Protein AF-A0A535TDE5-F1 (afdb_monomer_lite)

Secondary structure (DSSP, 8-state):
-EEEEE-S-S--BSSSPPP-HHHHHHTT--S----HHHHHHHHHHHTT---SS-PPP-BTT-B-PBPTTSPBP-BPP---TT--EEEE-SSS-----------SSGGG-TT-----------

Structure (mmCIF, N/CA/C/O backbone):
data_AF-A0A535TDE5-F1
#
_entry.id   AF-A0A535TDE5-F1
#
loop_
_atom_site.group_PDB
_atom_site.id
_atom_site.type_symbol
_atom_site.label_atom_id
_atom_site.label_alt_id
_atom_site.label_comp_id
_atom_site.label_asym_id
_atom_site.label_entity_id
_atom_site.label_seq_id
_atom_site.pdbx_PDB_ins_code
_atom_site.Cartn_x
_atom_site.Cartn_y
_atom_site.Cartn_z
_atom_site.occupancy
_atom_site.B_iso_or_equiv
_atom_site.auth_seq_id
_atom_site.auth_comp_id
_atom_site.auth_asym_id
_atom_site.auth_atom_id
_atom_site.pdbx_PDB_model_num
ATOM 1 N N . LEU A 1 1 ? -8.277 5.638 12.422 1.00 97.06 1 LEU A N 1
ATOM 2 C CA . LEU A 1 1 ? -7.415 4.574 12.978 1.00 97.06 1 LEU A CA 1
ATOM 3 C C . LEU A 1 1 ? -6.297 5.240 13.766 1.00 97.06 1 LEU A C 1
ATOM 5 O O . LEU A 1 1 ? -5.864 6.307 13.344 1.00 97.06 1 LEU A O 1
ATOM 9 N N . THR A 1 2 ? -5.826 4.616 14.841 1.00 98.50 2 THR A N 1
ATOM 10 C CA . THR A 1 2 ? -4.569 4.985 15.513 1.00 98.50 2 THR A CA 1
ATOM 11 C C . THR A 1 2 ? -3.561 3.863 15.311 1.00 98.50 2 THR A C 1
ATOM 13 O O . THR A 1 2 ? -3.880 2.717 15.614 1.00 98.50 2 THR A O 1
ATOM 16 N N . LEU A 1 3 ? -2.369 4.173 14.800 1.00 98.25 3 LEU A N 1
ATOM 17 C CA . LEU A 1 3 ? -1.245 3.232 14.752 1.00 98.25 3 LEU A CA 1
ATOM 18 C C . LEU A 1 3 ? -0.704 3.077 16.178 1.00 98.25 3 LEU A C 1
ATOM 20 O O . LEU A 1 3 ? -0.274 4.060 16.779 1.00 98.25 3 LEU A O 1
ATOM 24 N N . LEU A 1 4 ? -0.798 1.870 16.735 1.00 98.50 4 LEU A N 1
ATOM 25 C CA . LEU A 1 4 ? -0.376 1.565 18.105 1.00 98.50 4 LEU A CA 1
ATOM 26 C C . LEU A 1 4 ? 1.043 1.007 18.168 1.00 98.50 4 LEU A C 1
ATOM 28 O O . LEU A 1 4 ? 1.777 1.310 19.104 1.00 98.50 4 LEU A O 1
ATOM 32 N N . GLU A 1 5 ? 1.409 0.188 17.186 1.00 98.50 5 GLU A N 1
ATOM 33 C CA . GLU A 1 5 ? 2.679 -0.525 17.164 1.00 98.50 5 GLU A CA 1
ATOM 34 C C . GLU A 1 5 ? 3.115 -0.774 15.724 1.00 98.50 5 GLU A C 1
ATOM 36 O O . GLU A 1 5 ? 2.281 -1.070 14.870 1.00 98.50 5 GLU A O 1
ATOM 41 N N . ASP A 1 6 ? 4.415 -0.670 15.481 1.00 98.62 6 ASP A N 1
ATOM 42 C CA . ASP A 1 6 ? 5.091 -1.140 14.278 1.00 98.62 6 ASP A CA 1
ATOM 43 C C . ASP A 1 6 ? 6.419 -1.761 14.716 1.00 98.62 6 ASP A C 1
ATOM 45 O O . ASP A 1 6 ? 7.240 -1.096 15.351 1.00 98.62 6 ASP A O 1
ATOM 49 N N . THR A 1 7 ? 6.607 -3.049 14.432 1.00 98.62 7 THR A N 1
ATOM 50 C CA . THR A 1 7 ? 7.847 -3.759 14.786 1.00 98.62 7 THR A CA 1
ATOM 51 C C . THR A 1 7 ? 8.937 -3.607 13.734 1.00 98.62 7 THR A C 1
ATOM 53 O O . THR A 1 7 ? 10.086 -3.980 13.982 1.00 98.62 7 THR A O 1
ATOM 56 N N . SER A 1 8 ? 8.583 -3.079 12.561 1.00 98.38 8 SER A N 1
ATOM 57 C CA . SER A 1 8 ? 9.518 -2.838 11.476 1.00 98.38 8 SER A CA 1
ATOM 58 C C . SER A 1 8 ? 10.400 -1.612 11.767 1.00 98.38 8 SER A C 1
ATOM 60 O O . SER A 1 8 ? 10.192 -0.886 12.741 1.00 98.38 8 SER A O 1
ATOM 62 N N . PRO A 1 9 ? 11.392 -1.311 10.914 1.00 98.12 9 PRO A N 1
ATOM 63 C CA . PRO A 1 9 ? 12.159 -0.069 11.007 1.00 98.12 9 PRO A CA 1
ATOM 64 C C . PRO A 1 9 ? 11.363 1.239 10.797 1.00 98.12 9 PRO A C 1
ATOM 66 O O . PRO A 1 9 ? 11.992 2.296 10.743 1.00 98.12 9 PRO A O 1
ATOM 69 N N . GLY A 1 10 ? 10.032 1.206 10.641 1.00 97.88 10 GLY A N 1
ATOM 70 C CA . GLY A 1 10 ? 9.201 2.410 10.512 1.00 97.88 10 GLY A CA 1
ATOM 71 C C . GLY A 1 10 ? 9.101 2.982 9.100 1.00 97.88 10 GLY A C 1
ATOM 72 O O . GLY A 1 10 ? 8.779 4.160 8.942 1.00 97.88 10 GLY A O 1
ATOM 73 N N . ILE A 1 11 ? 9.425 2.198 8.067 1.00 98.31 11 ILE A N 1
ATOM 74 C CA . ILE A 1 11 ? 9.442 2.675 6.677 1.00 98.31 11 ILE A CA 1
ATOM 75 C C . ILE A 1 11 ? 8.149 2.279 5.974 1.00 98.31 11 ILE A C 1
ATOM 77 O O . ILE A 1 11 ? 7.920 1.106 5.697 1.00 98.31 11 ILE A O 1
ATOM 81 N N . HIS A 1 12 ? 7.334 3.276 5.649 1.00 98.38 12 HIS A N 1
ATOM 82 C CA . HIS A 1 12 ? 6.096 3.136 4.888 1.00 98.38 12 HIS A CA 1
ATOM 83 C C . HIS A 1 12 ? 5.954 4.331 3.950 1.00 98.38 12 HIS A C 1
ATOM 85 O O . HIS A 1 12 ? 6.528 5.393 4.203 1.00 98.38 12 HIS A O 1
ATOM 91 N N . ASP A 1 13 ? 5.136 4.187 2.914 1.00 98.38 13 ASP A N 1
ATOM 92 C CA . ASP A 1 13 ? 4.875 5.264 1.969 1.00 98.38 13 ASP A CA 1
ATOM 93 C C . ASP A 1 13 ? 3.405 5.713 1.998 1.00 98.38 13 ASP A C 1
ATOM 95 O O . ASP A 1 13 ? 2.475 4.912 2.098 1.00 98.38 13 ASP A O 1
ATOM 99 N N . THR A 1 14 ? 3.200 7.026 1.925 1.00 97.88 14 THR A N 1
ATOM 100 C CA . THR A 1 14 ? 1.880 7.675 1.842 1.00 97.88 14 THR A CA 1
ATOM 101 C C . THR A 1 14 ? 1.731 8.519 0.576 1.00 97.88 14 THR A C 1
ATOM 103 O O . THR A 1 14 ? 0.736 9.230 0.425 1.00 97.88 14 THR A O 1
ATOM 106 N N . THR A 1 15 ? 2.721 8.483 -0.321 1.00 96.31 15 THR A N 1
ATOM 107 C CA . THR A 1 15 ? 2.849 9.431 -1.436 1.00 96.31 15 THR A CA 1
ATOM 108 C C . THR A 1 15 ? 2.588 8.802 -2.798 1.00 96.31 15 THR A C 1
ATOM 110 O O . THR A 1 15 ? 2.221 9.506 -3.741 1.00 96.31 15 THR A O 1
ATOM 113 N N . ILE A 1 16 ? 2.731 7.482 -2.910 1.00 97.75 16 ILE A N 1
ATOM 114 C CA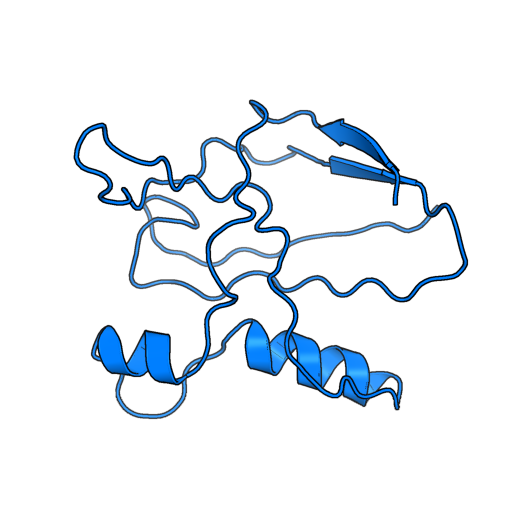 . ILE A 1 16 ? 2.549 6.737 -4.147 1.00 97.75 16 ILE A CA 1
ATOM 115 C C . ILE A 1 16 ? 1.135 6.159 -4.213 1.00 97.75 16 ILE A C 1
ATOM 117 O O . ILE A 1 16 ? 0.669 5.465 -3.308 1.00 97.75 16 ILE A O 1
ATOM 121 N N . ALA A 1 17 ? 0.455 6.416 -5.330 1.00 98.19 17 ALA A N 1
ATOM 122 C CA . ALA A 1 17 ? -0.847 5.825 -5.606 1.00 98.19 17 ALA A CA 1
ATOM 123 C C . ALA A 1 17 ? -0.772 4.289 -5.650 1.00 98.19 17 ALA A C 1
ATOM 125 O O . ALA A 1 17 ? 0.249 3.698 -6.006 1.00 98.19 17 ALA A O 1
ATOM 126 N N . SER A 1 18 ? -1.894 3.633 -5.358 1.00 98.44 18 SER A N 1
ATOM 127 C CA . SER A 1 18 ? -2.032 2.191 -5.562 1.00 98.44 18 SER A CA 1
ATOM 128 C C . SER A 1 18 ? -1.707 1.825 -7.011 1.00 98.44 18 SER A C 1
ATOM 130 O O . SER A 1 18 ? -2.155 2.526 -7.921 1.00 98.44 18 SER A O 1
ATOM 132 N N . CYS A 1 19 ? -1.004 0.711 -7.241 1.00 98.50 19 CYS A N 1
ATOM 133 C CA . CYS A 1 19 ? -0.814 0.235 -8.608 1.00 98.50 19 CYS A CA 1
ATOM 134 C C . CYS A 1 19 ? -2.168 -0.036 -9.282 1.00 98.50 19 CYS A C 1
ATOM 136 O O . CYS A 1 19 ? -3.119 -0.511 -8.651 1.00 98.50 19 CYS A O 1
ATOM 138 N N . ASP A 1 20 ? -2.230 0.276 -10.569 1.00 98.56 20 ASP A N 1
ATOM 139 C CA . ASP A 1 20 ? -3.368 0.055 -11.447 1.00 98.56 20 ASP A CA 1
ATOM 140 C C . ASP A 1 20 ? -2.887 -0.543 -12.776 1.00 98.56 20 ASP A C 1
ATOM 142 O O . ASP A 1 20 ? -1.687 -0.710 -13.007 1.00 98.56 20 ASP A O 1
ATOM 146 N N . ILE A 1 21 ? -3.823 -0.871 -13.664 1.00 98.31 21 ILE A N 1
ATOM 147 C CA . ILE A 1 21 ? -3.483 -1.469 -14.956 1.00 98.31 21 ILE A CA 1
ATOM 148 C C . ILE A 1 21 ? -2.560 -0.578 -15.808 1.00 98.31 21 ILE A C 1
ATOM 150 O O . ILE A 1 21 ? -1.665 -1.078 -16.488 1.00 98.31 21 ILE A O 1
ATOM 154 N N . TYR A 1 22 ? -2.711 0.747 -15.722 1.00 98.19 22 TYR A N 1
ATOM 155 C CA . TYR A 1 22 ? -1.910 1.699 -16.492 1.00 98.19 22 TYR A CA 1
ATOM 156 C C . TYR A 1 22 ? -0.460 1.748 -16.007 1.00 98.19 22 TYR A C 1
ATOM 158 O O . TYR A 1 22 ? 0.462 1.907 -16.817 1.00 98.19 22 TYR A O 1
ATOM 166 N N . ARG A 1 23 ? -0.228 1.549 -14.703 1.00 97.88 23 ARG A N 1
ATOM 167 C CA . ARG A 1 23 ? 1.117 1.375 -14.150 1.00 97.88 23 ARG A CA 1
ATOM 168 C C . ARG A 1 23 ? 1.812 0.176 -14.784 1.00 97.88 23 ARG A C 1
ATOM 170 O O . ARG A 1 23 ? 2.962 0.314 -15.193 1.00 97.88 23 ARG A O 1
ATOM 177 N N . TYR A 1 24 ? 1.127 -0.959 -14.905 1.00 98.56 24 TYR A N 1
ATOM 178 C CA . TYR A 1 24 ? 1.698 -2.163 -15.516 1.00 98.56 24 TYR A CA 1
ATOM 179 C C . TYR A 1 24 ? 1.933 -2.001 -17.019 1.00 98.56 24 TYR A C 1
ATOM 181 O O . TYR A 1 24 ? 2.997 -2.374 -17.506 1.00 98.56 24 TYR A O 1
ATOM 189 N N . HIS A 1 25 ? 1.026 -1.339 -17.742 1.00 98.38 25 HIS A N 1
ATOM 190 C CA . HIS A 1 25 ? 1.250 -0.996 -19.154 1.00 98.38 25 HIS A CA 1
ATOM 191 C C . HIS A 1 25 ? 2.472 -0.093 -19.345 1.00 98.38 25 HIS A C 1
ATOM 193 O O . HIS A 1 25 ? 3.270 -0.316 -20.249 1.00 98.38 25 HIS A O 1
ATOM 199 N N . THR A 1 26 ? 2.680 0.881 -18.454 1.00 97.88 26 THR A N 1
ATOM 200 C CA . THR A 1 26 ? 3.873 1.752 -18.478 1.00 97.88 26 THR A CA 1
ATOM 201 C C . THR A 1 26 ? 5.169 0.975 -18.218 1.00 97.88 26 THR A C 1
ATOM 203 O O . THR A 1 26 ? 6.232 1.372 -18.688 1.00 97.88 26 THR A O 1
ATOM 206 N N . LEU A 1 27 ? 5.091 -0.133 -17.479 1.00 97.25 27 LEU A N 1
ATOM 207 C CA . LEU A 1 27 ? 6.214 -1.037 -17.220 1.00 97.25 27 LEU A CA 1
ATOM 208 C C . LEU A 1 27 ? 6.397 -2.100 -18.319 1.00 97.25 27 LEU A C 1
ATOM 210 O O . LEU A 1 27 ? 7.309 -2.916 -18.219 1.00 97.25 27 LEU A O 1
ATOM 214 N N . GLY A 1 28 ? 5.575 -2.075 -19.373 1.00 98.12 28 GLY A N 1
ATOM 215 C CA . GLY A 1 28 ? 5.696 -2.963 -20.529 1.00 98.12 28 GLY A CA 1
ATOM 216 C C . GLY A 1 28 ? 4.887 -4.258 -20.445 1.00 98.12 28 GLY A C 1
ATOM 217 O O . GLY A 1 28 ? 5.091 -5.137 -21.276 1.00 98.12 28 GLY A O 1
ATOM 218 N N . VAL A 1 29 ? 3.970 -4.398 -19.481 1.00 98.06 29 VAL A N 1
ATOM 219 C CA . VAL A 1 29 ? 3.058 -5.550 -19.443 1.00 98.06 29 VAL A CA 1
ATOM 220 C C . VAL A 1 29 ? 2.024 -5.435 -20.556 1.00 98.06 29 VAL A C 1
ATOM 222 O O . VAL A 1 29 ? 1.321 -4.429 -20.664 1.00 98.06 29 VAL A O 1
ATOM 225 N N . GLU A 1 30 ? 1.890 -6.495 -21.346 1.00 97.31 30 GLU A N 1
ATOM 226 C CA . GLU A 1 30 ? 0.809 -6.644 -22.314 1.00 97.31 30 GLU A CA 1
ATOM 227 C C . GLU A 1 30 ? -0.398 -7.339 -21.667 1.00 97.31 30 GLU A C 1
ATOM 229 O O . GLU A 1 30 ? -0.266 -8.366 -21.005 1.00 97.31 30 GLU A O 1
ATOM 234 N N . GLY A 1 31 ? -1.601 -6.804 -21.885 1.00 97.00 31 GLY A N 1
ATOM 235 C CA . GLY A 1 31 ? -2.833 -7.394 -21.359 1.00 97.00 31 GLY A CA 1
ATOM 236 C C . GLY A 1 31 ? -3.136 -7.006 -19.910 1.00 97.00 31 GLY A C 1
ATOM 237 O O . GLY A 1 31 ? -2.907 -5.864 -19.510 1.00 97.00 31 GLY A O 1
ATOM 238 N N . TYR A 1 32 ? -3.759 -7.925 -19.166 1.00 98.25 32 TYR A N 1
ATOM 239 C CA . TYR A 1 32 ? -4.172 -7.703 -17.779 1.00 98.25 32 TYR A CA 1
ATOM 240 C C . TYR A 1 32 ? -3.060 -8.074 -16.799 1.00 98.25 32 TYR A C 1
ATOM 242 O O . TYR A 1 32 ? -2.377 -9.077 -16.986 1.00 98.25 32 TYR A O 1
ATOM 250 N N . HIS A 1 33 ? -2.954 -7.293 -15.728 1.00 98.62 33 HIS A N 1
ATOM 251 C CA . HIS A 1 33 ? -2.140 -7.602 -14.566 1.00 98.62 33 HIS A CA 1
ATOM 252 C C . HIS A 1 33 ? -2.941 -7.304 -13.300 1.00 98.62 33 HIS A C 1
ATOM 254 O O . HIS A 1 33 ? -3.623 -6.270 -13.223 1.00 98.62 33 HIS A O 1
ATOM 260 N N . ASP A 1 34 ? -2.827 -8.179 -12.302 1.00 98.56 34 ASP A N 1
ATOM 261 C CA . ASP A 1 34 ? -3.417 -7.940 -10.988 1.00 98.56 34 ASP A CA 1
ATOM 262 C C . ASP A 1 34 ? -2.893 -6.619 -10.418 1.00 98.56 34 ASP A C 1
ATOM 264 O O . ASP A 1 34 ? -1.729 -6.250 -10.600 1.00 98.56 34 ASP A O 1
ATOM 268 N N . ASN A 1 35 ? -3.753 -5.857 -9.745 1.00 98.75 35 ASN A N 1
ATOM 269 C CA . ASN A 1 35 ? -3.391 -4.530 -9.261 1.00 98.75 35 ASN A CA 1
ATOM 270 C C . ASN A 1 35 ? -4.196 -4.120 -8.020 1.00 98.75 35 ASN A C 1
ATOM 272 O O . ASN A 1 35 ? -5.344 -4.523 -7.833 1.00 98.75 35 ASN A O 1
ATOM 276 N N . CYS A 1 36 ? -3.590 -3.297 -7.161 1.00 98.75 36 CYS A N 1
ATOM 277 C CA . CYS A 1 36 ? -4.169 -2.893 -5.879 1.00 98.75 36 CYS A CA 1
ATOM 278 C C . CYS A 1 36 ? -5.465 -2.086 -6.038 1.00 98.75 36 CYS A C 1
ATOM 280 O O . CYS A 1 36 ? -6.371 -2.217 -5.212 1.00 98.75 36 CYS A O 1
ATOM 282 N N . ALA A 1 37 ? -5.575 -1.267 -7.088 1.00 98.62 37 ALA A N 1
ATOM 283 C CA . ALA A 1 37 ? -6.779 -0.489 -7.357 1.00 98.62 37 ALA A CA 1
ATOM 284 C C . ALA A 1 37 ? -7.989 -1.397 -7.651 1.00 98.62 37 ALA A C 1
ATOM 286 O O . ALA A 1 37 ? -9.087 -1.164 -7.138 1.00 98.62 37 ALA A O 1
ATOM 287 N N . ASP A 1 38 ? -7.801 -2.458 -8.433 1.00 98.50 38 ASP A N 1
ATOM 288 C CA . ASP A 1 38 ? -8.836 -3.459 -8.685 1.00 98.50 38 ASP A CA 1
ATOM 289 C C . ASP A 1 38 ? -9.090 -4.335 -7.462 1.00 98.50 38 ASP A C 1
ATOM 291 O O . ASP A 1 38 ? -10.253 -4.568 -7.131 1.00 98.50 38 ASP A O 1
ATOM 295 N N . ASN A 1 39 ? -8.049 -4.733 -6.727 1.00 98.62 39 ASN A N 1
ATOM 296 C CA . ASN A 1 39 ? -8.195 -5.492 -5.483 1.00 98.62 39 ASN A CA 1
ATOM 297 C C . ASN A 1 39 ? -9.072 -4.751 -4.464 1.00 98.62 39 ASN A C 1
ATOM 299 O O . ASN A 1 39 ? -9.977 -5.356 -3.887 1.00 98.62 39 ASN A O 1
ATOM 303 N N . LEU A 1 40 ? -8.896 -3.431 -4.310 1.00 98.75 40 LEU A N 1
ATOM 304 C CA . LEU A 1 40 ? -9.773 -2.592 -3.485 1.00 98.75 40 LEU A CA 1
ATOM 305 C C . LEU A 1 40 ? -11.235 -2.687 -3.939 1.00 98.75 40 LEU A C 1
ATOM 307 O O . LEU A 1 40 ? -12.139 -2.937 -3.136 1.00 98.75 40 LEU A O 1
ATOM 311 N N . ARG A 1 41 ? -11.481 -2.481 -5.238 1.00 98.50 41 ARG A N 1
ATOM 312 C CA . ARG A 1 41 ? -12.835 -2.502 -5.809 1.00 98.50 41 ARG A CA 1
ATOM 313 C C . ARG A 1 41 ? -13.482 -3.875 -5.660 1.00 98.50 41 ARG A C 1
ATOM 315 O O . ARG A 1 41 ? -14.668 -3.952 -5.337 1.00 98.50 41 ARG A O 1
ATOM 322 N N . MET A 1 42 ? -12.725 -4.946 -5.886 1.00 98.31 42 MET A N 1
ATOM 323 C CA . MET A 1 42 ? -13.191 -6.326 -5.768 1.00 98.31 42 MET A CA 1
ATOM 324 C C . MET A 1 42 ? -13.513 -6.689 -4.318 1.00 98.31 42 MET A C 1
ATOM 326 O O . MET A 1 42 ? -14.597 -7.219 -4.070 1.00 98.31 42 MET A O 1
ATOM 330 N N . ALA A 1 43 ? -12.645 -6.341 -3.364 1.00 98.25 43 ALA A N 1
ATOM 331 C CA . ALA A 1 43 ? -12.863 -6.598 -1.941 1.00 98.25 43 ALA A CA 1
ATOM 332 C C . ALA A 1 43 ? -14.124 -5.891 -1.420 1.00 98.25 43 ALA A C 1
ATOM 334 O O . ALA A 1 43 ? -14.983 -6.522 -0.805 1.00 98.25 43 ALA A O 1
ATOM 335 N N . LEU A 1 44 ? -14.302 -4.604 -1.744 1.00 98.56 44 LEU A N 1
ATOM 336 C CA . LEU A 1 44 ? -15.519 -3.868 -1.382 1.00 98.56 44 LEU A CA 1
ATOM 337 C C . LEU A 1 44 ? -16.762 -4.470 -2.047 1.00 98.56 44 LEU A C 1
ATOM 339 O O . LEU A 1 44 ? -17.786 -4.671 -1.390 1.00 98.56 44 LEU A O 1
ATOM 343 N N . LYS A 1 45 ? -16.675 -4.825 -3.335 1.00 98.25 45 LYS A N 1
ATOM 344 C CA . LYS A 1 45 ? -17.787 -5.446 -4.067 1.00 98.25 45 LYS A CA 1
ATOM 345 C C . LYS A 1 45 ? -18.200 -6.787 -3.457 1.00 98.25 45 LYS A C 1
ATOM 347 O O . LYS A 1 45 ? -19.396 -7.079 -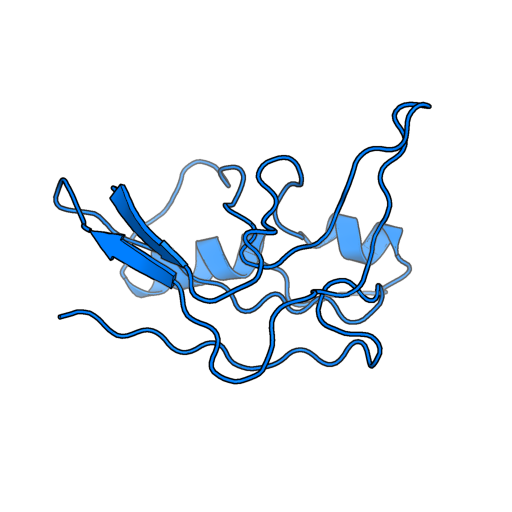3.437 1.00 98.25 45 LYS A O 1
ATOM 352 N N . ALA A 1 46 ? -17.254 -7.580 -2.950 1.00 98.31 46 ALA A N 1
ATOM 353 C CA . ALA A 1 46 ? -17.528 -8.871 -2.316 1.00 98.31 46 ALA A CA 1
ATOM 354 C C . ALA A 1 46 ? -18.448 -8.737 -1.089 1.00 98.31 46 ALA A C 1
ATOM 356 O O . ALA A 1 46 ? -19.305 -9.589 -0.863 1.00 98.31 46 ALA A O 1
ATOM 357 N N . ILE A 1 47 ? -18.354 -7.617 -0.368 1.00 97.88 47 ILE A N 1
ATOM 358 C CA . ILE A 1 47 ? -19.239 -7.271 0.755 1.00 97.88 47 ILE A CA 1
ATOM 359 C C . ILE A 1 47 ? -20.379 -6.321 0.352 1.00 97.88 47 ILE A C 1
ATOM 361 O O . ILE A 1 47 ? -21.001 -5.686 1.199 1.00 97.88 47 ILE A O 1
ATOM 365 N N . LYS A 1 48 ? -20.685 -6.238 -0.952 1.00 98.31 48 LYS A N 1
ATOM 366 C CA . LYS A 1 48 ? -21.749 -5.403 -1.545 1.00 98.31 48 LYS A CA 1
ATOM 367 C C . LYS A 1 48 ? -21.575 -3.897 -1.306 1.00 98.31 48 LYS A C 1
ATOM 369 O O . LYS A 1 48 ? -22.536 -3.142 -1.445 1.00 98.31 48 LYS A O 1
ATOM 374 N N . LEU A 1 49 ? -20.354 -3.458 -1.017 1.00 98.25 49 LEU A N 1
ATOM 375 C CA . LEU A 1 49 ? -19.973 -2.054 -0.934 1.00 98.25 49 LEU A CA 1
ATOM 376 C C . LEU A 1 49 ? -19.302 -1.587 -2.226 1.00 98.25 49 LEU A C 1
ATOM 378 O O . LEU A 1 49 ? -18.885 -2.376 -3.076 1.00 98.25 49 LEU A O 1
ATOM 382 N N . ARG A 1 50 ? -19.220 -0.269 -2.391 1.00 97.12 50 ARG A N 1
ATOM 383 C CA . ARG A 1 50 ? -18.500 0.390 -3.483 1.00 97.12 50 ARG A CA 1
ATOM 384 C C . ARG A 1 50 ? -17.874 1.672 -2.957 1.00 97.12 50 ARG A C 1
ATOM 386 O O . ARG A 1 50 ? -18.444 2.313 -2.081 1.00 97.12 50 ARG A O 1
ATOM 393 N N . THR A 1 51 ? -16.741 2.044 -3.534 1.00 94.31 51 THR A N 1
ATOM 394 C CA . THR A 1 51 ? -16.101 3.341 -3.309 1.00 94.31 51 THR A CA 1
ATOM 395 C C . THR A 1 51 ? -16.235 4.197 -4.572 1.00 94.31 51 THR A C 1
ATOM 397 O O . THR A 1 51 ? -16.129 3.641 -5.672 1.00 94.31 51 THR A O 1
ATOM 400 N N . PRO A 1 52 ? -16.510 5.511 -4.461 1.00 94.50 52 PRO A N 1
ATOM 401 C CA . PRO A 1 52 ? -16.581 6.399 -5.623 1.00 94.50 52 PRO A CA 1
ATOM 402 C C . PRO A 1 52 ? -15.208 6.629 -6.267 1.00 94.50 52 PRO A C 1
ATOM 404 O O . PRO A 1 52 ? -15.130 6.917 -7.458 1.00 94.50 52 PRO A O 1
ATOM 407 N N . GLU A 1 53 ? -14.135 6.465 -5.497 1.00 96.06 53 GLU A N 1
ATOM 408 C CA . GLU A 1 53 ? -12.757 6.693 -5.923 1.00 96.06 53 GLU A CA 1
ATOM 409 C C . GLU A 1 53 ? -11.797 5.679 -5.292 1.00 96.06 53 GLU A C 1
ATOM 411 O O . GLU A 1 53 ? -12.159 4.952 -4.364 1.00 96.06 53 GLU A O 1
ATOM 416 N N . VAL A 1 54 ? -10.568 5.618 -5.801 1.00 97.88 54 VAL A N 1
ATOM 417 C CA . VAL A 1 54 ? -9.480 4.861 -5.172 1.00 97.88 54 VAL A CA 1
ATOM 418 C C . VAL A 1 54 ? -8.655 5.861 -4.363 1.00 97.88 54 VAL A C 1
ATOM 420 O O . VAL A 1 54 ? -7.917 6.636 -4.971 1.00 97.88 54 VAL A O 1
ATOM 423 N N . PRO A 1 55 ? -8.807 5.909 -3.027 1.00 97.25 55 PRO A N 1
ATOM 424 C CA . PRO A 1 55 ? -8.002 6.801 -2.205 1.00 97.25 55 PRO A CA 1
ATOM 425 C C . PRO A 1 55 ? -6.526 6.401 -2.280 1.00 97.25 55 PRO A C 1
ATOM 427 O O . PRO A 1 55 ? -6.204 5.237 -2.536 1.00 97.25 55 PRO A O 1
ATOM 430 N N . SER A 1 56 ? -5.631 7.357 -2.015 1.00 98.06 56 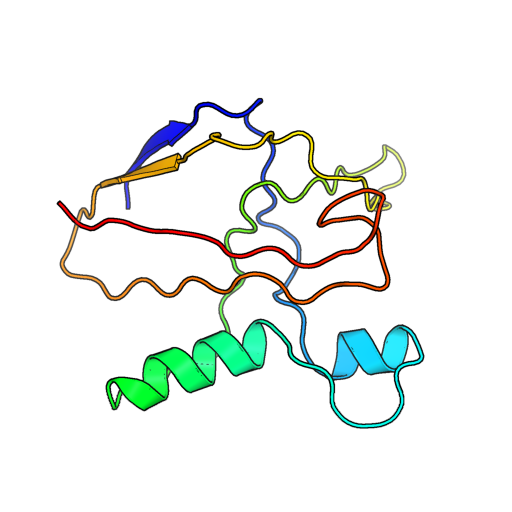SER A N 1
ATOM 431 C CA . SER A 1 56 ? -4.210 7.033 -1.866 1.00 98.06 56 SER A CA 1
ATOM 432 C C . SER A 1 56 ? -4.048 6.002 -0.742 1.00 98.06 56 SER A C 1
ATOM 434 O O . SER A 1 56 ? -4.584 6.219 0.352 1.00 98.06 56 SER A O 1
ATOM 436 N N . PRO A 1 57 ? -3.374 4.870 -0.991 1.00 98.38 57 PRO A N 1
ATOM 437 C CA . PRO A 1 57 ? -3.184 3.849 0.025 1.00 98.38 57 PRO A CA 1
ATOM 438 C C . PRO A 1 57 ? -2.193 4.318 1.093 1.00 98.38 57 PRO A C 1
ATOM 440 O O . PRO A 1 57 ? -1.366 5.202 0.869 1.00 98.38 57 PRO A O 1
ATOM 443 N N . PHE A 1 58 ? -2.236 3.656 2.248 1.00 98.38 58 PHE A N 1
ATOM 444 C CA . PHE A 1 58 ? -1.070 3.591 3.118 1.00 98.38 58 PHE A CA 1
ATOM 445 C C . PHE A 1 58 ? -0.241 2.373 2.701 1.00 98.38 58 PHE A C 1
ATOM 447 O O . PHE A 1 58 ? -0.628 1.235 2.972 1.00 98.38 58 PHE A O 1
ATOM 454 N N . ASN A 1 59 ? 0.861 2.602 1.988 1.00 98.50 59 ASN A N 1
ATOM 455 C CA . ASN A 1 59 ? 1.719 1.547 1.459 1.00 98.50 59 ASN A CA 1
ATOM 456 C C . ASN A 1 59 ? 2.624 1.007 2.573 1.00 98.50 59 ASN A C 1
ATOM 458 O O . ASN A 1 59 ? 3.747 1.477 2.791 1.00 98.50 59 ASN A O 1
ATOM 462 N N . LEU A 1 60 ? 2.114 0.017 3.304 1.00 98.19 60 LEU A N 1
ATOM 463 C CA . LEU A 1 60 ? 2.839 -0.634 4.390 1.00 98.19 60 LEU A CA 1
ATOM 464 C C . LEU A 1 60 ? 4.148 -1.255 3.890 1.00 98.19 60 LEU A C 1
ATOM 466 O O . LEU A 1 60 ? 4.143 -2.030 2.938 1.00 98.19 60 LEU A O 1
ATOM 470 N N . TRP A 1 61 ? 5.260 -0.907 4.546 1.00 98.38 61 TRP A N 1
ATOM 471 C CA . TRP A 1 61 ? 6.606 -1.419 4.277 1.00 98.38 61 TRP A CA 1
ATOM 472 C C . TRP A 1 61 ? 7.187 -1.066 2.902 1.00 98.38 61 TRP A C 1
ATOM 474 O O . TRP A 1 61 ? 8.263 -1.551 2.545 1.00 98.38 61 TRP A O 1
ATOM 484 N N . MET A 1 62 ? 6.522 -0.201 2.137 1.00 98.44 62 MET A N 1
ATOM 485 C CA . MET A 1 62 ? 7.041 0.299 0.871 1.00 98.44 62 MET A CA 1
ATOM 486 C C . MET A 1 62 ? 8.143 1.332 1.119 1.00 98.44 62 MET A C 1
ATOM 488 O O . MET A 1 62 ? 7.960 2.296 1.859 1.00 98.44 62 MET A O 1
ATOM 492 N N . ASN A 1 63 ? 9.299 1.119 0.489 1.00 98.06 63 ASN A N 1
ATOM 493 C CA . ASN A 1 63 ? 10.495 1.932 0.678 1.00 98.06 63 ASN A CA 1
ATOM 494 C C . ASN A 1 63 ? 10.759 2.804 -0.557 1.00 98.06 63 ASN A C 1
ATOM 496 O O . ASN A 1 63 ? 11.476 2.404 -1.479 1.00 98.06 63 ASN A O 1
ATOM 500 N N . THR A 1 64 ? 10.155 3.994 -0.573 1.00 97.56 64 THR A N 1
ATOM 501 C CA . THR A 1 64 ? 10.257 4.951 -1.686 1.00 97.56 64 THR A CA 1
ATOM 502 C C . THR A 1 64 ? 10.719 6.342 -1.247 1.00 97.56 64 THR A C 1
ATOM 504 O O . THR A 1 64 ? 9.936 7.292 -1.262 1.00 97.56 64 THR A O 1
ATOM 507 N N . PRO A 1 65 ? 11.983 6.496 -0.814 1.00 96.69 65 PRO A N 1
ATOM 508 C CA . PRO A 1 65 ? 12.480 7.776 -0.334 1.00 96.69 65 PRO A CA 1
ATOM 509 C C . PRO A 1 65 ? 12.643 8.782 -1.480 1.00 96.69 65 PRO A C 1
ATOM 511 O O . PRO A 1 65 ? 13.037 8.435 -2.598 1.00 96.69 65 PRO A O 1
ATOM 514 N N . TYR A 1 66 ? 12.409 10.055 -1.165 1.00 95.38 66 TYR A N 1
ATOM 515 C CA . TYR A 1 66 ? 12.764 11.164 -2.043 1.00 95.38 66 TYR A CA 1
ATOM 516 C C . TYR A 1 66 ? 14.263 11.449 -1.967 1.00 95.38 66 TYR A C 1
ATOM 518 O O . TYR A 1 66 ? 14.845 11.577 -0.887 1.00 95.38 66 TYR A O 1
ATOM 526 N N . LYS A 1 67 ? 14.881 11.611 -3.130 1.00 94.88 67 LYS A N 1
ATOM 527 C CA . LYS A 1 67 ? 16.235 12.133 -3.279 1.00 94.88 67 LYS A CA 1
ATOM 528 C C . LYS A 1 67 ? 16.260 13.653 -3.109 1.00 94.88 67 LYS A C 1
ATOM 530 O O . LYS A 1 67 ? 15.239 14.315 -3.310 1.00 94.88 67 LYS A O 1
ATOM 535 N N . PRO A 1 68 ? 17.442 14.241 -2.838 1.00 95.25 68 PRO A N 1
ATOM 536 C CA . PRO A 1 68 ? 17.608 15.695 -2.793 1.00 95.25 68 PRO A CA 1
ATOM 537 C C . PRO A 1 68 ? 17.217 16.430 -4.086 1.00 95.25 68 PRO A C 1
ATOM 539 O O . PRO A 1 68 ? 16.909 17.616 -4.033 1.00 95.25 68 PRO A O 1
ATOM 542 N N . ASP A 1 69 ? 17.230 15.749 -5.236 1.00 95.31 69 ASP A N 1
ATOM 543 C CA . ASP A 1 69 ? 16.814 16.293 -6.538 1.00 95.31 69 ASP A CA 1
ATOM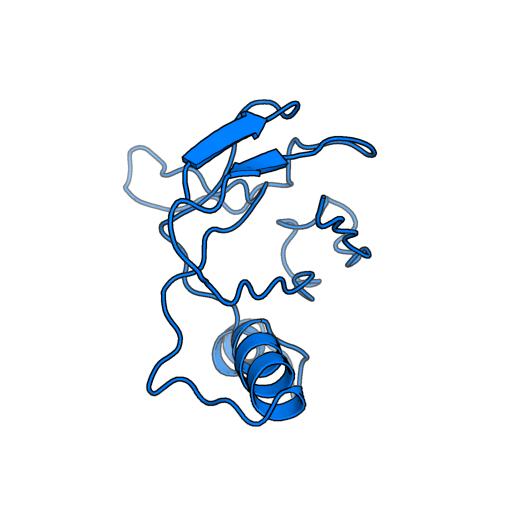 544 C C . ASP A 1 69 ? 15.299 16.165 -6.805 1.00 95.31 69 ASP A C 1
ATOM 546 O O . ASP A 1 69 ? 14.823 16.556 -7.871 1.00 95.31 69 ASP A O 1
ATOM 550 N N . GLY A 1 70 ? 14.535 15.634 -5.844 1.00 92.75 70 GLY A N 1
ATOM 551 C CA . GLY A 1 70 ? 13.091 15.429 -5.941 1.00 92.75 70 GLY A CA 1
ATOM 552 C C . GLY A 1 70 ? 12.674 14.137 -6.647 1.00 92.75 70 GLY A C 1
ATOM 553 O O . GLY A 1 70 ? 11.477 13.862 -6.730 1.00 92.75 70 GLY A O 1
ATOM 554 N N . MET A 1 71 ? 13.618 13.326 -7.133 1.00 95.12 71 MET A N 1
ATOM 555 C CA . MET A 1 71 ? 13.317 12.012 -7.706 1.00 95.12 71 MET A CA 1
ATOM 556 C C . MET A 1 71 ? 13.010 10.990 -6.610 1.00 95.12 71 MET A C 1
ATOM 558 O O . MET A 1 71 ? 13.491 11.099 -5.485 1.00 95.12 71 MET A O 1
ATOM 562 N N . ILE A 1 72 ? 12.236 9.963 -6.949 1.00 95.50 72 ILE A N 1
ATOM 563 C CA . ILE A 1 72 ? 11.861 8.886 -6.027 1.00 95.50 72 ILE A CA 1
ATOM 564 C C . ILE A 1 72 ? 12.705 7.651 -6.341 1.00 95.50 72 ILE A C 1
ATOM 566 O O . ILE A 1 72 ? 12.765 7.223 -7.498 1.00 95.50 72 ILE A O 1
ATOM 570 N N . ASP A 1 73 ? 13.350 7.077 -5.326 1.00 95.94 73 ASP A N 1
ATOM 571 C CA . ASP A 1 73 ? 13.937 5.741 -5.441 1.00 95.94 73 ASP A CA 1
ATOM 572 C C . ASP A 1 73 ? 12.894 4.659 -5.182 1.00 95.94 73 ASP A C 1
ATOM 574 O O . ASP A 1 73 ? 12.004 4.823 -4.359 1.00 95.94 73 ASP A O 1
ATOM 578 N N . TRP A 1 74 ? 13.035 3.523 -5.862 1.00 96.25 74 TRP A N 1
ATOM 579 C CA . TRP A 1 74 ? 12.182 2.350 -5.682 1.00 96.25 74 TRP A CA 1
ATOM 580 C C . TRP A 1 74 ? 13.025 1.236 -5.075 1.00 96.25 74 TRP A C 1
ATOM 582 O O . TRP A 1 74 ? 13.637 0.441 -5.793 1.00 96.25 74 TRP A O 1
ATOM 592 N N . LEU A 1 75 ? 13.137 1.239 -3.749 1.00 97.69 75 LEU A N 1
ATOM 593 C CA . LEU A 1 75 ? 14.021 0.335 -3.023 1.00 97.69 75 LEU A CA 1
ATOM 594 C C . LEU A 1 75 ? 13.258 -0.892 -2.517 1.00 97.69 75 LEU A C 1
ATOM 596 O O . LEU A 1 75 ? 12.051 -0.819 -2.283 1.00 97.69 75 LEU A O 1
ATOM 600 N N . PRO A 1 76 ? 13.964 -2.011 -2.279 1.00 97.69 76 PRO A N 1
ATOM 601 C CA . PRO A 1 76 ? 13.394 -3.123 -1.544 1.00 97.69 76 PRO A CA 1
ATOM 602 C C . PRO A 1 76 ? 12.884 -2.709 -0.175 1.00 97.69 76 PRO A C 1
ATOM 604 O O . PRO A 1 76 ? 13.500 -1.882 0.513 1.00 97.69 76 PRO A O 1
ATOM 607 N N . THR A 1 77 ? 11.783 -3.340 0.228 1.00 97.38 77 THR A N 1
ATOM 608 C CA . THR A 1 77 ? 11.318 -3.268 1.605 1.00 97.38 77 THR A CA 1
ATOM 609 C C . THR A 1 77 ? 12.434 -3.651 2.578 1.00 97.38 77 THR A C 1
ATOM 611 O O . THR A 1 77 ? 13.287 -4.499 2.296 1.00 97.38 77 THR A O 1
ATOM 614 N N . VAL A 1 78 ? 12.443 -2.979 3.726 1.00 97.38 78 VAL A N 1
ATOM 615 C CA . VAL A 1 78 ? 13.351 -3.272 4.842 1.00 97.38 78 VAL A CA 1
ATOM 616 C C . VAL A 1 78 ? 12.665 -4.067 5.953 1.00 97.38 78 VAL A C 1
ATOM 618 O O . VAL A 1 78 ? 13.326 -4.403 6.940 1.00 97.38 78 VAL A O 1
ATOM 621 N N . SER A 1 79 ? 11.368 -4.365 5.801 1.00 97.31 79 SER A N 1
ATOM 622 C CA . SER A 1 79 ? 10.654 -5.259 6.706 1.00 97.31 79 SER A CA 1
ATOM 623 C C . SER A 1 79 ? 11.142 -6.696 6.540 1.00 97.31 79 SER A C 1
ATOM 625 O O . SER A 1 79 ? 11.788 -7.077 5.557 1.00 97.31 79 SER A O 1
ATOM 627 N N . LYS A 1 80 ? 10.882 -7.503 7.558 1.00 96.19 80 LYS A N 1
ATOM 628 C CA . LYS A 1 80 ? 11.285 -8.901 7.635 1.00 96.19 80 LYS A CA 1
ATOM 629 C C . LYS A 1 80 ? 10.070 -9.769 7.897 1.00 96.19 80 LYS A C 1
ATOM 631 O O . LYS A 1 80 ? 9.037 -9.322 8.387 1.00 96.19 80 LYS A O 1
ATOM 636 N N . LYS A 1 81 ? 10.222 -11.063 7.621 1.00 95.81 81 LYS A N 1
ATOM 637 C CA . LYS A 1 81 ? 9.223 -12.060 8.001 1.00 95.81 81 LYS A CA 1
ATOM 638 C C . LYS A 1 81 ? 8.909 -11.940 9.496 1.00 95.81 81 LYS A C 1
ATOM 640 O O . LYS A 1 81 ? 9.808 -12.084 10.321 1.00 95.81 81 LYS A O 1
ATOM 645 N N . GLY A 1 82 ? 7.630 -11.759 9.809 1.00 96.75 82 GLY A N 1
ATOM 646 C CA . GLY A 1 82 ? 7.135 -11.624 11.176 1.00 96.75 82 GLY A CA 1
ATOM 647 C C . GLY A 1 82 ? 6.995 -10.182 11.658 1.00 96.75 82 GLY A C 1
ATOM 648 O O . GLY A 1 82 ? 6.428 -10.001 12.730 1.00 96.75 82 GLY A O 1
ATOM 649 N N . ASP A 1 83 ? 7.445 -9.183 10.889 1.00 98.25 83 ASP A N 1
ATOM 650 C CA . ASP A 1 83 ? 7.094 -7.797 11.193 1.00 98.25 83 ASP A CA 1
ATOM 651 C C . ASP A 1 83 ? 5.581 -7.594 11.081 1.00 98.25 83 ASP A C 1
ATOM 653 O O . ASP A 1 83 ? 4.933 -8.123 10.172 1.00 98.25 83 ASP A O 1
ATOM 657 N N . TYR A 1 84 ? 5.023 -6.821 12.008 1.00 98.38 84 TYR A N 1
ATOM 658 C CA . TYR A 1 84 ? 3.603 -6.509 12.050 1.00 98.38 84 TYR A CA 1
ATOM 659 C C . TYR A 1 84 ? 3.358 -5.045 12.407 1.00 98.38 84 TYR A C 1
ATOM 661 O O . TYR A 1 84 ? 4.211 -4.352 12.963 1.00 98.38 84 TYR A O 1
ATOM 669 N N . ILE A 1 85 ? 2.147 -4.595 12.084 1.00 98.25 85 ILE A N 1
ATOM 670 C CA . ILE A 1 85 ? 1.620 -3.287 12.452 1.00 98.25 85 ILE A CA 1
ATOM 671 C C . ILE A 1 85 ? 0.266 -3.468 13.134 1.00 98.25 85 ILE A C 1
ATOM 673 O O . ILE A 1 85 ? -0.549 -4.288 12.704 1.00 98.25 85 ILE A O 1
ATOM 677 N N . VAL A 1 86 ? 0.017 -2.703 14.192 1.00 98.50 86 VAL A N 1
ATOM 678 C CA . VAL A 1 86 ? -1.242 -2.745 14.942 1.00 98.50 86 VAL A CA 1
ATOM 679 C C . VAL A 1 86 ? -1.969 -1.420 14.794 1.00 98.50 86 VAL A C 1
ATOM 681 O O . VAL A 1 86 ? -1.427 -0.354 15.096 1.00 98.50 86 VAL A O 1
ATOM 684 N N . PHE A 1 87 ? -3.234 -1.492 14.384 1.00 98.56 87 PHE A N 1
ATOM 685 C CA . PHE A 1 87 ? -4.129 -0.344 14.327 1.00 98.56 87 PHE A CA 1
ATOM 686 C C . PHE A 1 87 ? -5.304 -0.518 15.281 1.00 98.56 87 PHE A C 1
ATOM 688 O O . PHE A 1 87 ? -5.947 -1.563 15.307 1.00 98.56 87 PHE A O 1
ATOM 695 N N . ARG A 1 88 ? -5.652 0.553 15.994 1.00 98.56 88 ARG A N 1
ATOM 696 C CA . ARG A 1 88 ? -6.927 0.673 16.702 1.00 98.56 88 ARG A CA 1
ATOM 697 C C . ARG A 1 88 ? -7.959 1.364 15.819 1.00 98.56 88 ARG A C 1
ATOM 699 O O . ARG A 1 88 ? -7.702 2.453 15.290 1.00 98.56 88 ARG A O 1
ATOM 706 N N . ALA A 1 89 ? -9.136 0.762 15.688 1.00 98.44 89 ALA A N 1
ATOM 707 C CA . ALA A 1 89 ? -10.300 1.429 15.122 1.00 98.44 89 ALA A CA 1
ATOM 708 C C . ALA A 1 89 ? -10.843 2.467 16.118 1.00 98.44 89 ALA A C 1
ATOM 710 O O . ALA A 1 89 ? -11.129 2.141 17.262 1.00 98.44 89 ALA A O 1
ATOM 711 N N . GLU A 1 90 ? -10.954 3.725 15.685 1.00 98.44 90 GLU A N 1
ATOM 712 C CA . GLU A 1 90 ? -11.506 4.822 16.510 1.00 98.44 90 GLU A CA 1
ATOM 713 C C . GLU A 1 90 ? -13.007 5.036 16.262 1.00 98.44 90 GLU A C 1
ATOM 715 O O . GLU A 1 90 ? -13.675 5.763 16.990 1.00 98.44 90 GLU A O 1
ATOM 720 N N . LEU A 1 91 ? -13.516 4.432 15.190 1.00 98.31 91 LEU A N 1
ATOM 721 C CA . LEU A 1 91 ? -14.891 4.466 14.714 1.00 98.31 91 LEU A CA 1
ATOM 722 C C . LEU A 1 91 ? -15.151 3.143 13.989 1.00 98.31 91 LEU A C 1
ATOM 724 O O . LEU A 1 91 ? -14.203 2.521 13.497 1.00 98.31 91 LEU A O 1
ATOM 728 N N . ASP A 1 92 ? -16.420 2.765 13.856 1.00 98.25 92 ASP A N 1
ATOM 729 C CA . ASP A 1 92 ? -16.819 1.651 12.998 1.00 98.25 92 ASP A CA 1
ATOM 730 C C . ASP A 1 92 ? -16.336 1.909 11.565 1.00 98.25 92 ASP A C 1
ATOM 732 O O . ASP A 1 92 ? -16.649 2.937 10.955 1.00 98.25 92 ASP A O 1
ATOM 736 N N . CYS A 1 93 ? -15.535 0.994 11.022 1.00 96.94 93 CYS A N 1
ATOM 737 C CA . CYS A 1 93 ? -14.913 1.175 9.717 1.00 96.94 93 CYS A CA 1
ATOM 738 C C . CYS A 1 93 ? -14.763 -0.139 8.952 1.00 96.94 93 CYS A C 1
ATOM 740 O O . CYS A 1 93 ? -14.675 -1.218 9.534 1.00 96.94 93 CYS A O 1
ATOM 742 N N . VAL A 1 94 ? -14.664 -0.021 7.629 1.00 96.94 94 VAL A N 1
ATOM 743 C CA . VAL A 1 94 ? -14.241 -1.104 6.739 1.00 96.94 94 VAL A CA 1
ATOM 744 C C . VAL A 1 94 ? -12.795 -0.840 6.343 1.00 96.94 94 VAL A C 1
ATOM 746 O O . VAL A 1 94 ? -12.491 0.212 5.784 1.00 96.94 94 VAL A O 1
ATOM 749 N N . VAL A 1 95 ? -11.913 -1.798 6.622 1.00 97.25 95 VAL A N 1
ATOM 750 C CA . VAL A 1 95 ? -10.506 -1.760 6.210 1.00 97.25 95 VAL A CA 1
ATOM 751 C C . VAL A 1 95 ? -10.313 -2.740 5.061 1.00 97.25 95 VAL A C 1
ATOM 753 O O . VAL A 1 95 ? -10.838 -3.851 5.093 1.00 97.25 95 VAL A O 1
ATOM 756 N N . VAL A 1 96 ? -9.564 -2.327 4.040 1.00 97.81 96 VAL A N 1
ATOM 757 C CA . VAL A 1 96 ? -9.213 -3.177 2.902 1.00 97.81 96 VAL A CA 1
ATOM 758 C C . VAL A 1 96 ? -7.700 -3.275 2.816 1.00 97.81 96 VAL A C 1
ATOM 760 O O . VAL A 1 96 ? -7.012 -2.258 2.787 1.00 97.81 96 VAL A O 1
ATOM 763 N N . MET A 1 97 ? -7.199 -4.505 2.753 1.00 97.44 97 MET A N 1
ATOM 764 C CA . MET A 1 97 ? -5.787 -4.808 2.556 1.00 97.44 97 MET A CA 1
ATOM 765 C C . MET A 1 97 ? -5.617 -5.527 1.219 1.00 97.44 97 MET A C 1
ATOM 767 O O . MET A 1 97 ? -6.357 -6.458 0.911 1.00 97.44 97 MET A O 1
ATOM 771 N N . SER A 1 98 ? -4.635 -5.092 0.433 1.00 98.38 98 SER A N 1
ATOM 772 C CA . SER A 1 98 ? -4.222 -5.751 -0.804 1.00 98.38 98 SER A CA 1
ATOM 773 C C . SER A 1 98 ? -2.753 -6.125 -0.678 1.00 98.38 98 SER A C 1
ATOM 775 O O . SER A 1 98 ? -1.915 -5.233 -0.560 1.00 98.38 98 SER A O 1
ATOM 777 N N . ALA A 1 99 ? -2.435 -7.418 -0.751 1.00 97.94 99 ALA A N 1
ATOM 778 C CA . ALA A 1 99 ? -1.063 -7.849 -0.997 1.00 97.94 99 ALA A CA 1
ATOM 779 C C . ALA A 1 99 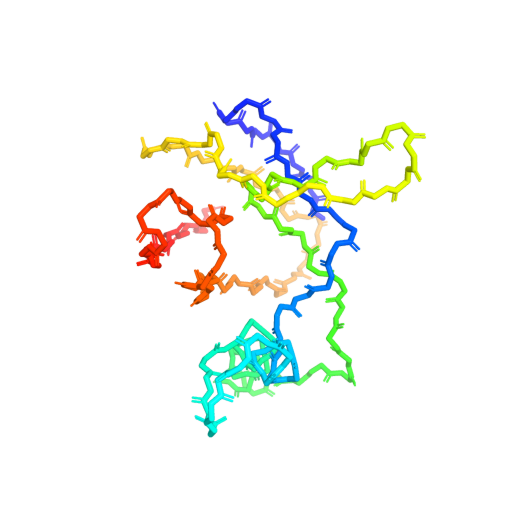? -0.669 -7.359 -2.398 1.00 97.94 99 ALA A C 1
ATOM 781 O O . ALA A 1 99 ? -1.301 -7.729 -3.388 1.00 97.94 99 ALA A O 1
ATOM 782 N N . CYS A 1 100 ? 0.277 -6.420 -2.474 1.00 98.44 100 CYS A N 1
ATOM 783 C CA . CYS A 1 100 ? 0.610 -5.757 -3.730 1.00 98.44 100 CYS A CA 1
ATOM 784 C C . CYS A 1 100 ? 1.215 -6.770 -4.714 1.00 98.44 100 CYS A C 1
ATOM 786 O O . CYS A 1 100 ? 2.240 -7.363 -4.384 1.00 98.44 100 CYS A O 1
ATOM 788 N N . PRO A 1 101 ? 0.657 -6.938 -5.926 1.00 98.31 101 PRO A N 1
ATOM 789 C CA . PRO A 1 101 ? 1.146 -7.928 -6.887 1.00 98.31 101 PRO A CA 1
ATOM 790 C C . PRO A 1 101 ? 2.356 -7.448 -7.707 1.00 98.31 101 PRO A C 1
ATOM 792 O O . PRO A 1 101 ? 2.698 -8.071 -8.699 1.00 98.31 101 PRO A O 1
ATOM 795 N N . GLN A 1 102 ? 2.995 -6.334 -7.335 1.00 98.06 102 GLN A N 1
ATOM 796 C CA . GLN A 1 102 ? 4.120 -5.776 -8.086 1.00 98.06 102 GLN A CA 1
ATOM 797 C C . GLN A 1 102 ? 5.327 -6.729 -8.098 1.00 98.06 102 GLN A C 1
ATOM 799 O O . GLN A 1 102 ? 5.921 -6.998 -7.053 1.00 98.06 102 GLN A O 1
ATOM 804 N N . ASP A 1 103 ? 5.715 -7.163 -9.291 1.00 97.88 103 ASP A N 1
ATOM 805 C CA . ASP A 1 103 ? 6.742 -8.174 -9.562 1.00 97.88 103 ASP A CA 1
ATOM 806 C C . ASP A 1 103 ? 7.771 -7.733 -10.631 1.00 97.88 103 ASP A C 1
ATOM 808 O O . ASP A 1 103 ? 8.651 -8.495 -11.028 1.00 97.88 103 ASP A O 1
ATOM 812 N N . LEU A 1 104 ? 7.719 -6.472 -11.073 1.00 97.00 104 LEU A N 1
ATOM 813 C CA . LEU A 1 104 ? 8.628 -5.888 -12.072 1.00 97.00 104 LEU A CA 1
ATOM 814 C C . LEU A 1 104 ? 9.631 -4.905 -11.458 1.00 97.00 104 LEU A C 1
ATOM 816 O O . LEU A 1 104 ? 10.699 -4.668 -12.023 1.00 97.00 104 LEU A O 1
ATOM 820 N N . VAL A 1 105 ? 9.297 -4.310 -10.309 1.00 95.44 105 VAL A N 1
ATOM 821 C CA . VAL A 1 105 ? 10.192 -3.440 -9.532 1.00 95.44 105 VAL A CA 1
ATOM 822 C C . VAL A 1 105 ? 10.348 -3.976 -8.109 1.00 95.44 105 VAL A C 1
ATOM 824 O O . VAL A 1 105 ? 9.386 -4.498 -7.546 1.00 95.44 105 VAL A O 1
ATOM 827 N N . PRO A 1 106 ? 11.523 -3.815 -7.476 1.00 95.69 106 PRO A N 1
ATOM 828 C CA . PRO A 1 106 ? 11.892 -4.594 -6.294 1.00 95.69 106 PRO A CA 1
ATOM 829 C C . PRO A 1 106 ? 11.233 -4.122 -4.990 1.00 95.69 106 PRO A C 1
ATOM 831 O O . PRO A 1 106 ? 11.733 -4.428 -3.916 1.00 95.69 106 PRO A O 1
ATOM 834 N N . VAL A 1 107 ? 10.129 -3.374 -5.048 1.00 96.00 107 VAL A N 1
ATOM 835 C CA . VAL A 1 107 ? 9.480 -2.747 -3.878 1.00 96.00 107 VAL A CA 1
ATOM 836 C C . VAL A 1 107 ? 8.957 -3.769 -2.870 1.00 96.00 107 VAL A C 1
ATOM 838 O O . VAL A 1 107 ? 8.988 -3.513 -1.670 1.00 96.00 107 VAL A O 1
ATOM 841 N N . ASN A 1 108 ? 8.549 -4.944 -3.354 1.00 95.56 108 ASN A N 1
ATOM 842 C CA . ASN A 1 108 ? 8.079 -6.065 -2.538 1.00 95.56 108 ASN A CA 1
ATOM 843 C C . ASN A 1 108 ? 9.214 -6.979 -2.041 1.00 95.56 108 ASN A C 1
ATOM 845 O O . ASN A 1 108 ? 8.964 -7.910 -1.284 1.00 95.56 108 ASN A O 1
ATOM 849 N N . GLY A 1 109 ? 10.457 -6.734 -2.455 1.00 94.94 109 GLY A N 1
ATOM 850 C CA . GLY A 1 109 ? 11.580 -7.639 -2.226 1.00 94.94 109 GLY A CA 1
ATOM 851 C C . GLY A 1 109 ? 12.509 -7.683 -3.435 1.00 94.94 109 GLY A C 1
ATOM 852 O O 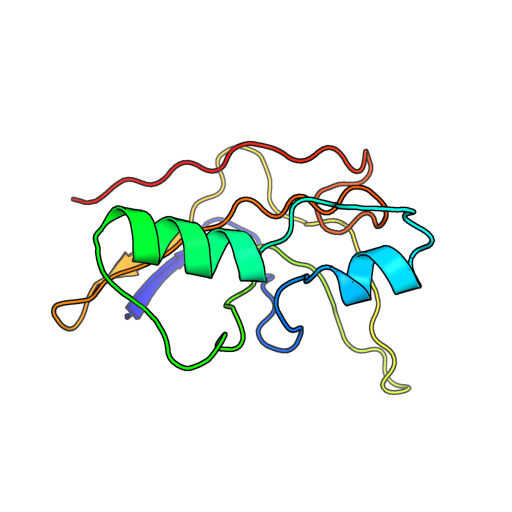. GLY A 1 109 ? 12.108 -7.401 -4.562 1.00 94.94 109 GLY A O 1
ATOM 853 N N . LYS A 1 110 ? 13.782 -8.028 -3.211 1.00 94.00 110 LYS A N 1
ATOM 854 C CA . LYS A 1 110 ? 14.799 -8.077 -4.284 1.00 94.00 110 LYS A CA 1
ATOM 855 C C . LYS A 1 110 ? 14.540 -9.164 -5.328 1.00 94.00 110 LYS A C 1
ATOM 857 O O . LYS A 1 110 ? 15.077 -9.075 -6.426 1.00 94.00 110 LYS A O 1
ATOM 862 N N . ASP A 1 111 ? 13.804 -10.199 -4.955 1.00 95.12 111 ASP A N 1
ATOM 863 C CA . ASP A 1 111 ? 13.388 -11.300 -5.822 1.00 95.12 111 ASP A CA 1
ATOM 864 C C . ASP A 1 111 ? 12.150 -10.961 -6.661 1.00 95.12 111 ASP A C 1
ATOM 866 O O . ASP A 1 111 ? 11.841 -11.708 -7.585 1.00 95.12 111 ASP A O 1
ATOM 870 N N . CYS A 1 112 ? 11.487 -9.833 -6.375 1.00 95.50 112 CYS A N 1
ATOM 871 C CA . CYS A 1 112 ? 10.253 -9.399 -7.019 1.00 95.50 112 CYS A CA 1
ATOM 872 C C . CYS A 1 112 ? 9.137 -10.458 -6.958 1.00 95.50 112 CYS A C 1
ATOM 874 O O . CYS A 1 112 ? 8.340 -10.570 -7.884 1.00 95.50 112 CYS A O 1
ATOM 876 N N . ILE A 1 113 ? 9.074 -11.241 -5.876 1.00 96.50 113 ILE A N 1
ATOM 877 C CA . ILE A 1 113 ? 8.035 -12.257 -5.686 1.00 96.50 113 ILE A CA 1
ATOM 878 C C . ILE A 1 113 ? 6.964 -11.697 -4.740 1.00 96.50 113 ILE A C 1
ATOM 880 O O . ILE A 1 113 ? 7.269 -11.388 -3.587 1.00 96.50 113 ILE A O 1
ATOM 884 N N . PRO A 1 114 ? 5.700 -11.563 -5.180 1.00 96.38 114 PRO A N 1
ATOM 885 C CA . PRO A 1 114 ? 4.604 -11.230 -4.281 1.00 96.38 114 PRO A CA 1
ATOM 886 C C . PRO A 1 114 ? 4.405 -12.309 -3.209 1.00 96.38 114 PRO A C 1
ATOM 888 O O . PRO A 1 114 ? 4.469 -13.509 -3.484 1.00 96.38 114 PRO A O 1
ATOM 891 N N . HIS A 1 115 ? 4.121 -11.874 -1.984 1.00 95.12 115 HIS A N 1
ATOM 892 C CA . HIS A 1 115 ? 3.882 -12.745 -0.838 1.00 95.12 115 HIS A CA 1
ATOM 893 C C . HIS A 1 115 ? 2.539 -12.438 -0.178 1.00 95.12 115 HIS A C 1
ATOM 895 O O . HIS A 1 115 ? 2.044 -11.310 -0.236 1.00 95.12 115 HIS A O 1
ATOM 901 N N . ASP A 1 116 ? 1.977 -13.445 0.487 1.00 95.31 116 ASP A N 1
ATOM 902 C CA . ASP A 1 116 ? 0.735 -13.298 1.235 1.00 95.31 116 ASP A CA 1
ATOM 903 C C . ASP A 1 116 ? 0.912 -12.370 2.442 1.00 95.31 116 ASP A C 1
ATOM 905 O O . ASP A 1 116 ? 1.939 -12.373 3.127 1.00 95.31 116 ASP A O 1
ATOM 909 N N . LEU A 1 117 ? -0.145 -11.610 2.730 1.00 95.12 117 LEU A N 1
ATOM 910 C CA . LEU A 1 117 ? -0.282 -10.806 3.938 1.00 95.12 117 LEU A CA 1
ATOM 911 C C . LEU A 1 117 ? -1.419 -11.356 4.787 1.00 95.12 117 LEU A C 1
ATOM 913 O O . LEU A 1 117 ? -2.481 -11.717 4.282 1.00 95.12 117 LEU A O 1
ATOM 917 N N . HIS A 1 118 ? -1.190 -11.397 6.092 1.00 96.50 118 HIS A N 1
ATOM 918 C CA . HIS A 1 118 ? -2.135 -11.922 7.063 1.00 96.50 118 HIS A CA 1
ATOM 919 C C . HIS A 1 118 ? -2.630 -10.770 7.935 1.00 96.50 118 HIS A C 1
ATOM 921 O O . HIS A 1 118 ? -1.874 -9.851 8.243 1.00 96.50 118 HIS A O 1
ATOM 927 N N . PHE A 1 119 ? -3.897 -10.821 8.333 1.00 96.00 119 PHE A N 1
ATOM 928 C CA . PHE A 1 119 ? -4.473 -9.878 9.282 1.00 96.00 119 PHE A CA 1
ATOM 929 C C . PHE A 1 119 ? -5.321 -10.628 10.304 1.00 96.00 119 PHE A C 1
ATOM 931 O O . PHE A 1 119 ? -5.879 -11.687 10.013 1.00 96.00 119 PHE A O 1
ATOM 938 N N . GLU A 1 120 ? -5.429 -10.045 11.488 1.00 96.94 120 GLU A N 1
ATOM 939 C CA . GLU A 1 120 ? -6.305 -10.488 12.563 1.00 96.94 120 GLU A CA 1
ATOM 940 C C . GLU A 1 120 ? -7.131 -9.288 13.032 1.00 96.94 120 GLU A C 1
ATOM 942 O O . GLU A 1 120 ? -6.667 -8.147 12.984 1.00 96.94 120 GLU A O 1
ATOM 947 N N . VAL A 1 121 ? -8.371 -9.543 13.447 1.00 95.94 121 VAL A N 1
ATOM 948 C CA . VAL A 1 121 ? -9.244 -8.547 14.073 1.00 95.94 121 VAL A CA 1
ATOM 949 C C . VAL A 1 121 ? -9.632 -9.097 15.439 1.00 95.94 121 VAL A C 1
ATOM 951 O O . VAL A 1 121 ? -10.230 -10.171 15.511 1.00 95.94 121 VAL A O 1
ATOM 954 N N . SER A 1 122 ? -9.274 -8.368 16.493 1.00 91.75 122 SER A N 1
ATOM 955 C CA . SER A 1 122 ? -9.434 -8.758 17.900 1.00 91.75 122 SER A CA 1
ATOM 956 C C . SER A 1 122 ? -10.144 -7.685 18.708 1.00 91.75 122 SER A C 1
ATOM 958 O O . SER A 1 122 ? -9.802 -6.500 18.483 1.00 91.75 122 SER A O 1
#

pLDDT: mean 97.35, std 1.39, range [91.75, 98.75]

Foldseek 3Di:
DDWDDWPFPPAWDQDDAWDDQVNVVVLPDDDDDDTPQVQVQVVQVVVPHGDPDRHRDTGPQFHWDADPVRDTDRDAGRDDPPIDIDDDDPDDDDDGDDQGQQQSTQRPHPNSHGDDDDDDDD

Sequence (122 aa):
LTLLEDTSPGIHDTTIASCDIYRYHTLGVEGYHDNCADNLRMALKAIKLRTPEVPSPFNLWMNTPYKPDGMIDWLPTVSKKGDYIVFRAELDCVVVMSACPQDLVPVNGKDCIPHDLHFEVS

Radius of gyration: 15.16 Å; chains: 1; bounding box: 39×30×40 Å